Protein AF-A0A067K727-F1 (afdb_monomer_lite)

Sequence (97 aa):
MIQPTSHMAQELLQLLPHQIWAEYGYPTKQGDGWVGDARTWELDVGGLSGRLYFYQDPGAPPARRIWTSIDMGTEIFVSDQEEMAEWILSDFDVILT

Organism: Jatropha curcas (NCBI:txid180498)

Structure (mmCIF, N/CA/C/O backbone):
data_AF-A0A067K727-F1
#
_entry.id   AF-A0A067K727-F1
#
loop_
_atom_site.group_PDB
_atom_site.id
_atom_site.type_symbol
_atom_site.label_atom_id
_atom_site.label_alt_id
_atom_site.label_comp_id
_atom_site.label_asym_id
_atom_site.label_entity_id
_atom_site.label_seq_id
_atom_site.pdbx_PDB_ins_code
_atom_site.Cartn_x
_atom_site.Cartn_y
_atom_site.Cartn_z
_atom_site.occupancy
_atom_site.B_iso_or_equiv
_atom_site.auth_seq_id
_atom_site.auth_comp_id
_atom_site.auth_asym_id
_atom_site.auth_atom_id
_atom_site.pdbx_PDB_model_num
ATOM 1 N N . MET A 1 1 ? 20.209 26.221 -19.256 1.00 35.59 1 MET A N 1
ATOM 2 C CA . MET A 1 1 ? 19.449 26.137 -17.994 1.00 35.59 1 MET A CA 1
ATOM 3 C C . MET A 1 1 ? 18.396 25.062 -18.207 1.00 35.59 1 MET A C 1
ATOM 5 O O . MET A 1 1 ? 17.452 25.307 -18.940 1.00 35.59 1 MET A O 1
ATOM 9 N N . ILE A 1 2 ? 18.641 23.842 -17.728 1.00 43.09 2 ILE A N 1
ATOM 10 C CA . ILE A 1 2 ? 17.667 22.748 -17.824 1.00 43.09 2 ILE A CA 1
ATOM 11 C C . ILE A 1 2 ? 16.793 22.879 -16.579 1.00 43.09 2 ILE A C 1
ATOM 13 O O . ILE A 1 2 ? 17.315 22.795 -15.469 1.00 43.09 2 ILE A O 1
ATOM 17 N N . GLN A 1 3 ? 15.508 23.185 -16.753 1.00 38.38 3 GLN A N 1
ATOM 18 C CA . GLN A 1 3 ? 14.556 23.103 -15.647 1.00 38.38 3 GLN A CA 1
ATOM 19 C C . GLN A 1 3 ? 14.499 21.640 -15.193 1.00 38.38 3 GLN A C 1
ATOM 21 O O . GLN A 1 3 ? 14.354 20.766 -16.051 1.00 38.38 3 GLN A O 1
ATOM 26 N N . PRO A 1 4 ? 14.631 21.340 -13.890 1.00 44.28 4 PRO A N 1
ATOM 27 C CA . PRO A 1 4 ? 14.361 19.996 -13.419 1.00 44.28 4 PRO A CA 1
ATOM 28 C C . PRO A 1 4 ? 12.887 19.716 -13.711 1.00 44.28 4 PRO A C 1
ATOM 30 O O . PRO A 1 4 ? 12.010 20.490 -13.321 1.00 44.28 4 PRO A O 1
ATOM 33 N N . THR A 1 5 ? 12.614 18.641 -14.444 1.00 48.59 5 THR A N 1
ATOM 34 C CA . THR A 1 5 ? 11.268 18.091 -14.521 1.00 48.59 5 THR A CA 1
ATOM 35 C C . THR A 1 5 ? 10.873 17.767 -13.089 1.00 48.59 5 THR A C 1
ATOM 37 O O . THR A 1 5 ? 11.463 16.893 -12.457 1.00 48.59 5 THR A O 1
ATOM 40 N N . SER A 1 6 ? 9.933 18.525 -12.529 1.00 43.69 6 SER A N 1
ATOM 41 C CA . SER A 1 6 ? 9.283 18.128 -11.289 1.00 43.69 6 SER A CA 1
ATOM 42 C C . SER A 1 6 ? 8.533 16.847 -11.616 1.00 43.69 6 SER A C 1
ATOM 44 O O . SER A 1 6 ? 7.492 16.886 -12.270 1.00 43.69 6 SER A O 1
ATOM 46 N N . HIS A 1 7 ? 9.110 15.702 -11.255 1.00 47.72 7 HIS A N 1
ATOM 47 C CA . HIS A 1 7 ? 8.389 14.442 -11.249 1.00 47.72 7 HIS A CA 1
ATOM 48 C C . HIS A 1 7 ? 7.411 14.596 -10.096 1.00 47.72 7 HIS A C 1
ATOM 50 O O . HIS A 1 7 ? 7.760 14.327 -8.949 1.00 47.72 7 HIS A O 1
ATOM 56 N N . MET A 1 8 ? 6.229 15.142 -10.372 1.00 48.62 8 MET A N 1
ATOM 57 C CA . MET A 1 8 ? 5.145 15.035 -9.413 1.00 48.62 8 MET A CA 1
ATOM 58 C C . MET A 1 8 ? 4.959 13.536 -9.224 1.00 48.62 8 MET A C 1
ATOM 60 O O . MET A 1 8 ? 4.640 12.841 -10.191 1.00 48.62 8 MET A O 1
ATOM 64 N N . ALA A 1 9 ? 5.280 13.022 -8.037 1.00 54.38 9 ALA A N 1
ATOM 65 C CA . ALA A 1 9 ? 4.980 11.642 -7.718 1.00 54.38 9 ALA A CA 1
ATOM 66 C C . ALA A 1 9 ? 3.481 11.471 -7.972 1.00 54.38 9 ALA A C 1
ATOM 68 O O . ALA A 1 9 ? 2.658 12.196 -7.411 1.00 54.38 9 ALA A O 1
ATOM 69 N N . GLN A 1 10 ? 3.129 10.603 -8.920 1.00 55.09 10 GLN A N 1
ATOM 70 C CA . GLN A 1 10 ? 1.741 10.229 -9.107 1.00 55.09 10 GLN A CA 1
ATOM 71 C C . GLN A 1 10 ? 1.404 9.314 -7.933 1.00 55.09 10 GLN A C 1
ATOM 73 O O . GLN A 1 10 ? 1.693 8.119 -7.952 1.00 55.09 10 GLN A O 1
ATOM 78 N N . GLU A 1 11 ? 0.863 9.905 -6.880 1.00 56.44 11 GLU A N 1
ATOM 79 C CA . GLU A 1 11 ? 0.397 9.176 -5.713 1.00 56.44 11 GLU A CA 1
ATOM 80 C C . GLU A 1 11 ? -1.055 8.757 -5.951 1.00 56.44 11 GLU A C 1
ATOM 82 O O . GLU A 1 11 ? -1.913 9.565 -6.318 1.00 56.44 11 GLU A O 1
ATOM 87 N N . LEU A 1 12 ? -1.340 7.470 -5.760 1.00 55.44 12 LEU A N 1
ATOM 88 C CA . LEU A 1 12 ? -2.706 7.008 -5.551 1.00 55.44 12 LEU A CA 1
ATOM 89 C C . LEU A 1 12 ? -3.043 7.294 -4.095 1.00 55.44 12 LEU A C 1
ATOM 91 O O . LEU A 1 12 ? -2.849 6.449 -3.231 1.00 55.44 12 LEU A O 1
ATOM 95 N N . LEU A 1 13 ? -3.512 8.516 -3.849 1.00 54.69 13 LEU A N 1
ATOM 96 C CA . LEU A 1 13 ? -3.849 8.987 -2.507 1.00 54.69 13 LEU A CA 1
ATOM 97 C C . LEU A 1 13 ? -5.040 8.220 -1.911 1.00 54.69 13 LEU A C 1
ATOM 99 O O . LEU A 1 13 ? -5.226 8.216 -0.708 1.00 54.69 13 LEU A O 1
ATOM 103 N N . GLN A 1 14 ? -5.848 7.561 -2.748 1.00 57.28 14 GLN A N 1
ATOM 104 C CA . GLN A 1 14 ? -6.972 6.754 -2.292 1.00 57.28 14 GLN A CA 1
ATOM 105 C C . GLN A 1 14 ? -7.447 5.835 -3.423 1.00 57.28 14 GLN A C 1
ATOM 107 O O . GLN A 1 14 ? -7.837 6.305 -4.497 1.00 57.28 14 GLN A O 1
ATOM 112 N N . LEU A 1 15 ? -7.447 4.518 -3.210 1.00 60.84 15 LEU A N 1
ATOM 113 C CA . LEU A 1 15 ? -8.152 3.598 -4.103 1.00 60.84 15 LEU A CA 1
ATOM 114 C C . LEU A 1 15 ? -9.652 3.772 -3.836 1.00 60.84 15 LEU A C 1
ATOM 116 O O . LEU A 1 15 ? -10.188 3.201 -2.889 1.00 60.84 15 LEU A O 1
ATOM 120 N N . LEU A 1 16 ? -10.346 4.583 -4.643 1.00 61.81 16 LEU A N 1
ATOM 121 C CA . LEU A 1 16 ? -11.812 4.593 -4.614 1.00 61.81 16 LEU A CA 1
ATOM 122 C C . LEU A 1 16 ? -12.302 3.153 -4.805 1.00 61.81 16 LEU A C 1
ATOM 124 O O . LEU A 1 16 ? -11.778 2.488 -5.702 1.00 61.81 16 LEU A O 1
ATOM 128 N N . PRO A 1 17 ? -13.274 2.659 -4.017 1.00 65.88 17 PRO A N 1
ATOM 129 C CA . PRO A 1 17 ? -13.709 1.274 -4.117 1.00 65.88 17 PRO A CA 1
ATOM 130 C C . PRO A 1 17 ? -14.083 0.921 -5.562 1.00 65.88 17 PRO A C 1
ATOM 132 O O . PRO A 1 17 ? -14.980 1.518 -6.156 1.00 65.88 17 PRO A O 1
ATOM 135 N N . HIS A 1 18 ? -13.358 -0.029 -6.146 1.00 73.81 18 HIS A N 1
ATOM 136 C CA . HIS A 1 18 ? -13.533 -0.479 -7.519 1.00 73.81 18 HIS A CA 1
ATOM 137 C C . HIS A 1 18 ? -13.449 -2.001 -7.544 1.00 73.81 18 HIS A C 1
ATOM 139 O O . HIS A 1 18 ? -12.628 -2.597 -6.850 1.00 73.81 18 HIS A O 1
ATOM 145 N N . GLN A 1 19 ? -14.279 -2.648 -8.365 1.00 80.62 19 GLN A N 1
ATOM 146 C CA . GLN A 1 19 ? -14.349 -4.114 -8.390 1.00 80.62 19 GLN A CA 1
ATOM 147 C C . GLN A 1 19 ? -13.017 -4.774 -8.757 1.00 80.62 19 GLN A C 1
ATOM 149 O O . GLN A 1 19 ? -12.738 -5.868 -8.286 1.00 80.62 19 GLN A O 1
ATOM 154 N N . ILE A 1 20 ? -12.174 -4.087 -9.532 1.00 81.94 20 ILE A N 1
ATOM 155 C CA . ILE A 1 20 ? -10.846 -4.599 -9.895 1.00 81.94 20 ILE A CA 1
ATOM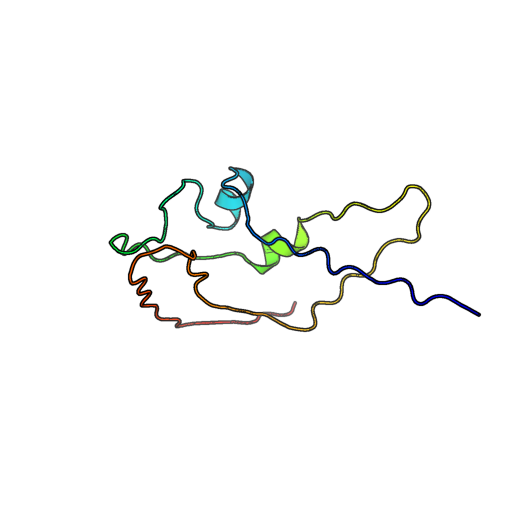 156 C C . ILE A 1 20 ? -9.926 -4.790 -8.682 1.00 81.94 20 ILE A C 1
ATOM 158 O O . ILE A 1 20 ? -9.013 -5.601 -8.745 1.00 81.94 20 ILE A O 1
ATOM 162 N N . TRP A 1 21 ? -10.162 -4.088 -7.567 1.00 83.69 21 TRP A N 1
ATOM 163 C CA . TRP A 1 21 ? -9.360 -4.262 -6.355 1.00 83.69 21 TRP A CA 1
ATOM 164 C C . TRP A 1 21 ? -9.707 -5.554 -5.603 1.00 83.69 21 TRP A C 1
ATOM 166 O O . TRP A 1 21 ? -8.869 -6.069 -4.866 1.00 83.69 21 TRP A O 1
ATOM 176 N N . ALA A 1 22 ? -10.910 -6.102 -5.824 1.00 85.12 22 ALA A N 1
ATOM 177 C CA . ALA A 1 22 ? -11.383 -7.324 -5.174 1.00 85.12 22 ALA A CA 1
ATOM 178 C C . ALA A 1 22 ? -10.501 -8.533 -5.508 1.00 85.12 22 ALA A C 1
ATOM 180 O O . ALA A 1 22 ? -10.261 -9.377 -4.652 1.00 85.12 22 ALA A O 1
ATOM 181 N N . GLU A 1 23 ? -9.991 -8.592 -6.744 1.00 89.31 23 GLU A N 1
ATOM 182 C CA . GLU A 1 23 ? -9.079 -9.649 -7.199 1.00 89.31 23 GLU A CA 1
ATOM 183 C C . GLU A 1 23 ? -7.753 -9.656 -6.422 1.00 89.31 23 GLU A C 1
ATOM 185 O O . GLU A 1 23 ? -7.098 -10.691 -6.352 1.00 89.31 23 GLU A O 1
ATOM 190 N N . TYR A 1 24 ? -7.391 -8.527 -5.804 1.00 89.19 24 TYR A N 1
ATOM 191 C CA . TYR A 1 24 ? -6.183 -8.351 -4.993 1.00 89.19 24 TYR A CA 1
ATOM 192 C C . TYR A 1 24 ? -6.480 -8.309 -3.488 1.00 89.19 24 TYR A C 1
ATOM 194 O O . TYR A 1 24 ? -5.612 -7.933 -2.704 1.00 89.19 24 TYR A O 1
ATOM 202 N N . GLY A 1 25 ? -7.710 -8.648 -3.087 1.00 87.25 25 GLY A N 1
ATOM 203 C CA . GLY A 1 25 ? -8.125 -8.728 -1.688 1.00 87.25 25 GLY A CA 1
ATOM 204 C C . GLY A 1 25 ? -8.454 -7.391 -1.025 1.00 87.25 25 GLY A C 1
ATOM 205 O O . GLY A 1 25 ? -8.710 -7.362 0.171 1.00 87.25 25 GLY A O 1
ATOM 206 N N . TYR A 1 26 ? -8.492 -6.282 -1.766 1.00 84.81 26 TYR A N 1
ATOM 207 C CA . TYR A 1 26 ? -8.814 -4.978 -1.185 1.00 84.81 26 TYR A CA 1
ATOM 208 C C . TYR A 1 26 ? -10.327 -4.800 -0.953 1.00 84.81 26 TYR A C 1
ATOM 210 O O . TYR A 1 26 ? -11.149 -5.330 -1.713 1.00 84.81 26 TYR A O 1
ATOM 218 N N . PRO A 1 27 ? -10.707 -3.976 0.043 1.00 79.50 27 PRO A N 1
ATOM 219 C CA . PRO A 1 27 ? -12.062 -3.472 0.237 1.00 79.50 27 PRO A CA 1
ATOM 220 C C . PRO A 1 27 ? -12.768 -3.006 -1.043 1.00 79.50 27 PRO A C 1
ATOM 222 O O . PRO A 1 27 ? -12.204 -2.288 -1.871 1.00 79.50 27 PRO A O 1
ATOM 225 N N . THR A 1 28 ? -14.050 -3.356 -1.180 1.00 79.25 28 THR A N 1
ATOM 226 C CA . THR A 1 28 ? -14.880 -2.956 -2.339 1.00 79.25 28 THR A CA 1
ATOM 227 C C . THR A 1 28 ? -16.046 -2.056 -1.961 1.00 79.25 28 THR A C 1
ATOM 229 O O . THR A 1 28 ? -16.747 -1.553 -2.843 1.00 79.25 28 THR A O 1
ATOM 232 N N . LYS A 1 29 ? -16.257 -1.825 -0.662 1.00 74.94 29 LYS A N 1
ATOM 233 C CA . LYS A 1 29 ? -17.302 -0.953 -0.133 1.00 74.94 29 LYS A CA 1
ATOM 234 C C . LYS A 1 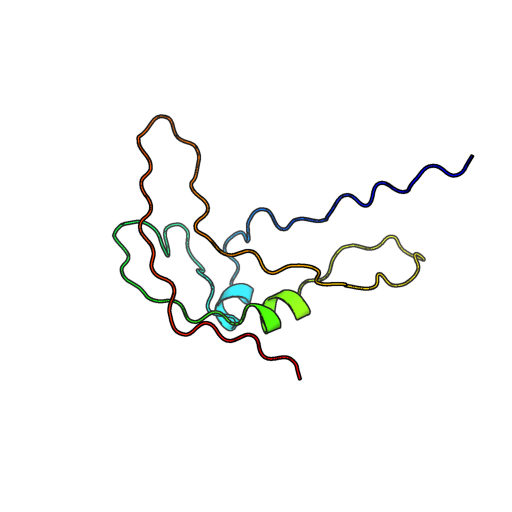29 ? -16.701 0.069 0.815 1.00 74.94 29 LYS A C 1
ATOM 236 O O . LYS A 1 29 ? -15.707 -0.181 1.487 1.00 74.94 29 LYS A O 1
ATOM 241 N N . GLN A 1 30 ? -17.343 1.226 0.891 1.00 71.31 30 GLN A N 1
ATOM 242 C CA . GLN A 1 30 ? -17.027 2.200 1.925 1.00 71.31 30 GLN A CA 1
ATOM 243 C C . GLN A 1 30 ? -17.314 1.598 3.309 1.00 71.31 30 GLN A C 1
ATOM 245 O O . GLN A 1 30 ? -18.360 0.979 3.501 1.00 71.31 30 GLN A O 1
ATOM 250 N N . GLY A 1 31 ? -16.400 1.798 4.258 1.00 70.00 31 GLY A N 1
ATOM 251 C CA . GLY A 1 31 ? -16.532 1.295 5.629 1.00 70.00 31 GLY A CA 1
ATOM 252 C C . GLY A 1 31 ? -15.955 -0.105 5.862 1.00 70.00 31 GLY A C 1
ATOM 253 O O . GLY A 1 31 ? -15.827 -0.516 7.010 1.00 70.00 31 GLY A O 1
ATOM 254 N N . ASP A 1 32 ? -15.573 -0.829 4.807 1.00 73.44 32 ASP A N 1
ATOM 255 C CA . ASP A 1 32 ? -14.786 -2.060 4.935 1.00 73.44 32 ASP A CA 1
ATOM 256 C C . ASP A 1 32 ? -13.421 -1.716 5.575 1.00 73.44 32 ASP A C 1
ATOM 258 O O . ASP A 1 32 ? -12.712 -0.833 5.087 1.00 73.44 32 ASP A O 1
ATOM 262 N N . GLY A 1 33 ? -13.060 -2.393 6.673 1.00 65.56 33 GLY A N 1
ATOM 263 C CA . GLY A 1 33 ? -11.816 -2.137 7.418 1.00 65.56 33 GLY A CA 1
ATOM 264 C C . GLY A 1 33 ? -11.876 -0.993 8.441 1.00 65.56 33 GLY A C 1
ATOM 265 O O . GLY A 1 33 ? -10.841 -0.607 8.979 1.00 65.56 33 GLY A O 1
ATOM 266 N N . TRP A 1 34 ? -13.063 -0.440 8.717 1.00 67.12 34 TRP A N 1
ATOM 267 C CA . TRP A 1 34 ? -13.261 0.539 9.794 1.00 67.12 34 TRP A CA 1
ATOM 268 C C . TRP A 1 34 ? -13.330 -0.130 11.174 1.00 67.12 34 TRP A C 1
ATOM 270 O O . TRP A 1 34 ? -13.556 -1.334 11.303 1.00 67.12 34 TRP A O 1
ATOM 280 N N . VAL A 1 35 ? -13.192 0.678 12.229 1.00 54.75 35 VAL A N 1
ATOM 281 C CA . VAL A 1 35 ? -13.381 0.239 13.619 1.00 54.75 35 VAL A CA 1
ATOM 282 C C . VAL A 1 35 ? -14.737 -0.467 13.774 1.00 54.75 35 VAL A C 1
ATOM 284 O O . VAL A 1 35 ? -15.781 0.079 13.420 1.00 54.75 35 VAL A O 1
ATOM 287 N N . GLY A 1 36 ? -14.714 -1.693 14.306 1.00 67.06 36 GLY A N 1
ATOM 288 C CA . GLY A 1 36 ? -15.890 -2.565 14.451 1.00 67.06 36 GLY A CA 1
ATOM 289 C C . GLY A 1 36 ? -15.990 -3.680 13.404 1.00 67.06 36 GLY A C 1
ATOM 290 O O . GLY A 1 36 ? -16.784 -4.605 13.577 1.00 67.06 36 GLY A O 1
ATOM 291 N N . ASP A 1 37 ? -15.155 -3.644 12.367 1.00 70.31 37 ASP A N 1
ATOM 292 C CA . ASP A 1 37 ? -15.035 -4.694 11.362 1.00 70.31 37 ASP A CA 1
ATOM 293 C C . ASP A 1 37 ? -13.760 -5.521 11.582 1.00 70.31 37 ASP A C 1
ATOM 295 O O . ASP A 1 37 ? -12.685 -5.191 11.093 1.00 70.31 37 ASP A O 1
ATOM 299 N N . ALA A 1 38 ? -13.878 -6.622 12.329 1.00 71.56 38 ALA A N 1
ATOM 300 C CA . ALA A 1 38 ? -12.745 -7.479 12.700 1.00 71.56 38 ALA A CA 1
ATOM 301 C C . ALA A 1 38 ? -12.221 -8.374 11.554 1.00 71.56 38 ALA A C 1
ATOM 303 O O . ALA A 1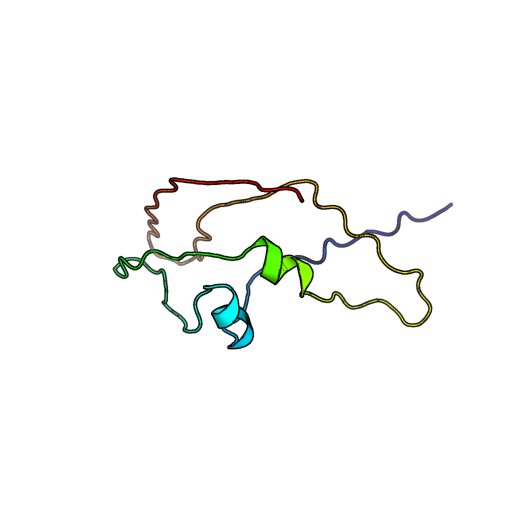 38 ? -11.532 -9.364 11.808 1.00 71.56 38 ALA A O 1
ATOM 304 N N . ARG A 1 39 ? -12.586 -8.090 10.298 1.00 76.94 39 ARG A N 1
ATOM 305 C CA . ARG A 1 39 ? -12.132 -8.867 9.141 1.00 76.94 39 ARG A CA 1
ATOM 306 C C . ARG A 1 39 ? -10.632 -8.674 8.915 1.00 76.94 39 ARG A C 1
ATOM 308 O O . ARG A 1 39 ? -10.145 -7.554 8.795 1.00 76.94 39 ARG A O 1
ATOM 315 N N . THR A 1 40 ? -9.919 -9.789 8.800 1.00 77.50 40 THR A N 1
ATOM 316 C CA . THR A 1 40 ? -8.544 -9.830 8.290 1.00 77.50 40 THR A CA 1
ATOM 317 C C . THR A 1 40 ? -8.563 -9.775 6.766 1.00 77.50 40 THR A C 1
ATOM 319 O O . THR A 1 40 ? -9.442 -10.364 6.134 1.00 77.50 40 THR A O 1
ATOM 322 N N . TRP A 1 41 ? -7.580 -9.092 6.186 1.00 79.44 41 TRP A N 1
ATOM 323 C CA . TRP A 1 41 ? -7.426 -8.957 4.743 1.00 79.44 41 TRP A CA 1
ATOM 324 C C . TRP A 1 41 ? -6.114 -9.601 4.305 1.00 79.44 41 TRP A C 1
ATOM 326 O O . TRP A 1 41 ? -5.058 -9.287 4.850 1.00 79.44 41 TRP A O 1
ATOM 336 N N . GLU A 1 42 ? -6.188 -10.481 3.312 1.00 85.19 42 GLU A N 1
ATOM 337 C CA . GLU A 1 42 ? -5.019 -10.934 2.561 1.00 85.19 42 GLU A CA 1
ATOM 338 C C . GLU A 1 42 ? -4.918 -10.073 1.305 1.00 85.19 42 GLU A C 1
ATOM 340 O O . GLU A 1 42 ? -5.856 -10.034 0.511 1.00 85.19 42 GLU A O 1
ATOM 345 N N . LEU A 1 43 ? -3.809 -9.349 1.147 1.00 83.62 43 LEU A N 1
ATOM 346 C CA . LEU A 1 43 ? -3.643 -8.359 0.084 1.00 83.62 43 LEU A CA 1
ATOM 347 C C . LEU A 1 43 ? -2.540 -8.779 -0.889 1.00 83.62 43 LEU A C 1
ATOM 349 O O . LEU A 1 43 ? -1.385 -8.927 -0.493 1.00 83.62 43 LEU A O 1
ATOM 353 N N . ASP A 1 44 ? -2.865 -8.860 -2.181 1.00 86.50 44 ASP A N 1
ATOM 354 C CA . ASP A 1 44 ? -1.866 -8.974 -3.250 1.00 86.50 44 ASP A CA 1
ATOM 355 C C . ASP A 1 44 ? -1.427 -7.577 -3.718 1.00 86.50 44 ASP A C 1
ATOM 357 O O . ASP A 1 44 ? -1.777 -7.082 -4.796 1.00 86.50 44 ASP A O 1
ATOM 361 N N . VAL A 1 45 ? -0.657 -6.910 -2.855 1.00 81.88 45 VAL A N 1
ATOM 362 C CA . VAL A 1 45 ? -0.151 -5.546 -3.080 1.00 81.88 45 VAL A CA 1
ATOM 363 C C . VAL A 1 45 ? 0.755 -5.490 -4.320 1.00 81.88 45 VAL A C 1
ATOM 365 O O . VAL A 1 45 ? 0.690 -4.552 -5.122 1.00 81.88 45 VAL A O 1
ATOM 368 N N . GLY A 1 46 ? 1.586 -6.519 -4.514 1.00 81.88 46 GLY A N 1
ATOM 369 C CA . GLY A 1 46 ? 2.492 -6.638 -5.656 1.00 81.88 46 GLY A CA 1
ATOM 370 C C . GLY A 1 46 ? 1.735 -6.786 -6.977 1.00 81.88 46 GLY A C 1
ATOM 371 O O . GLY A 1 46 ? 1.982 -6.029 -7.921 1.00 81.88 46 GLY A O 1
ATOM 372 N N . GLY A 1 47 ? 0.765 -7.698 -7.034 1.00 86.62 47 GLY A N 1
ATOM 373 C CA . GLY A 1 47 ? -0.086 -7.916 -8.200 1.00 86.62 47 GLY A CA 1
ATOM 374 C C . GLY A 1 47 ? -0.882 -6.674 -8.590 1.00 86.62 47 GLY A C 1
ATOM 375 O O . GLY A 1 47 ? -0.912 -6.318 -9.775 1.00 86.62 47 GLY A O 1
ATOM 376 N N . LEU A 1 48 ? -1.450 -5.963 -7.609 1.00 84.50 48 LEU A N 1
ATOM 377 C CA . LEU A 1 48 ? -2.174 -4.719 -7.858 1.00 84.50 48 LEU A CA 1
ATOM 378 C C . LEU A 1 48 ? -1.244 -3.640 -8.430 1.00 84.50 48 LEU A C 1
ATOM 380 O O . LEU A 1 48 ? -1.522 -3.049 -9.478 1.00 84.50 48 LEU A O 1
ATOM 384 N N . SER A 1 49 ? -0.109 -3.404 -7.771 1.00 79.25 49 SER A N 1
ATOM 385 C CA . SER A 1 49 ? 0.847 -2.360 -8.162 1.00 79.25 49 SER A CA 1
ATOM 386 C C . SER A 1 49 ? 1.428 -2.571 -9.569 1.00 79.25 49 SER A C 1
ATOM 388 O O . SER A 1 49 ? 1.656 -1.6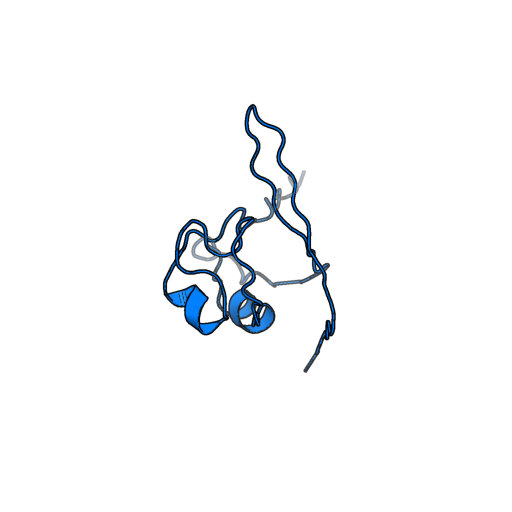07 -10.312 1.00 79.25 49 SER A O 1
ATOM 390 N N . GLY A 1 50 ? 1.589 -3.829 -9.992 1.00 81.19 50 GLY A N 1
ATOM 391 C CA . GLY A 1 50 ? 2.011 -4.196 -11.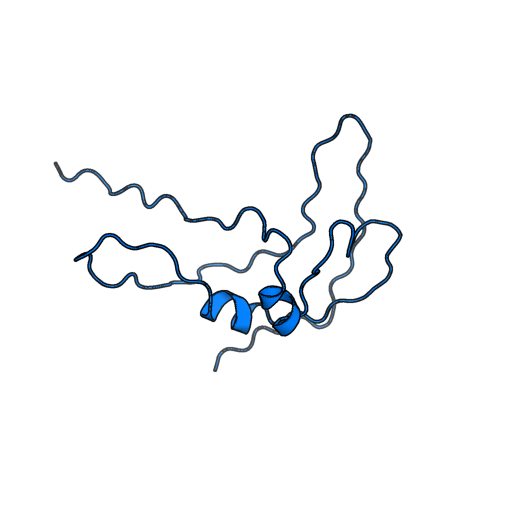345 1.00 81.19 50 GLY A CA 1
ATOM 392 C C . GLY A 1 50 ? 0.985 -3.867 -12.436 1.00 81.19 50 GLY A C 1
ATOM 393 O O . GLY A 1 50 ? 1.358 -3.706 -13.599 1.00 81.19 50 GLY A O 1
ATOM 394 N N . ARG A 1 51 ? -0.296 -3.731 -12.080 1.00 83.19 51 ARG A N 1
ATOM 395 C CA . ARG A 1 51 ? -1.422 -3.543 -13.015 1.00 83.19 51 ARG A CA 1
ATOM 396 C C . ARG A 1 51 ? -1.904 -2.105 -13.128 1.00 83.19 51 ARG A C 1
ATOM 398 O O . ARG A 1 51 ? -2.642 -1.786 -14.056 1.00 83.19 51 ARG A O 1
ATOM 405 N N . LEU A 1 52 ? -1.471 -1.230 -12.228 1.00 78.25 52 LEU A N 1
ATOM 406 C CA . LEU A 1 52 ? -1.726 0.201 -12.339 1.00 78.25 52 LEU A CA 1
ATOM 407 C C . LEU A 1 52 ? -1.003 0.755 -13.567 1.00 78.25 52 LEU A C 1
ATOM 409 O O . LEU A 1 52 ? 0.166 0.448 -13.786 1.00 78.25 52 LEU A O 1
ATOM 413 N N . TYR A 1 53 ? -1.672 1.579 -14.370 1.00 75.50 53 TYR A N 1
ATOM 414 C CA . TYR A 1 53 ? -1.059 2.303 -15.483 1.00 75.50 53 TYR A CA 1
ATOM 415 C C . TYR A 1 53 ? -1.170 3.794 -15.211 1.00 75.50 53 TYR A C 1
ATOM 417 O O . TYR A 1 53 ? -2.266 4.329 -15.071 1.00 75.50 53 TYR A O 1
ATOM 425 N N . PHE A 1 54 ? -0.023 4.462 -15.148 1.00 74.81 54 PHE A N 1
ATOM 426 C CA . PHE A 1 54 ? 0.022 5.912 -15.066 1.00 74.81 54 PHE A CA 1
ATOM 427 C C . PHE A 1 54 ? -0.014 6.490 -16.471 1.00 74.81 54 PHE A C 1
ATOM 429 O O . PHE A 1 54 ? 0.618 5.956 -17.392 1.00 74.81 54 PHE A O 1
ATOM 436 N N . TYR A 1 55 ? -0.770 7.572 -16.619 1.00 80.81 55 TYR A N 1
ATOM 437 C CA . TYR A 1 55 ? -0.797 8.337 -17.852 1.00 80.81 55 TYR A CA 1
ATOM 438 C C . TYR A 1 55 ? 0.627 8.769 -18.235 1.00 80.81 55 TYR A C 1
ATOM 440 O O . TYR A 1 55 ? 1.422 9.167 -17.385 1.00 80.81 55 TYR A O 1
ATOM 448 N N . GLN A 1 56 ? 0.935 8.670 -19.525 1.00 81.62 56 GLN A N 1
ATOM 449 C CA . GLN A 1 56 ? 2.164 9.168 -20.128 1.00 81.62 56 GLN A CA 1
ATOM 450 C C . GLN A 1 56 ? 1.779 9.979 -21.356 1.00 81.62 56 GLN A C 1
ATOM 452 O O . GLN A 1 56 ? 0.897 9.567 -22.115 1.00 81.62 56 GLN A O 1
ATOM 457 N N . ASP A 1 57 ? 2.447 11.110 -21.555 1.00 86.62 57 ASP A N 1
ATOM 458 C CA . ASP A 1 57 ? 2.195 11.933 -22.729 1.00 86.62 57 ASP A CA 1
ATOM 459 C C . ASP A 1 57 ? 2.483 11.149 -24.019 1.00 86.62 57 ASP A C 1
ATOM 461 O O . ASP A 1 57 ? 3.502 10.450 -24.108 1.00 86.62 57 ASP A O 1
ATOM 465 N N . PRO A 1 58 ? 1.617 11.250 -25.045 1.00 90.25 58 PRO A N 1
ATOM 466 C CA . PRO A 1 58 ? 1.862 10.612 -26.330 1.00 90.25 58 PRO A CA 1
ATOM 467 C C . PRO A 1 58 ? 3.236 10.987 -26.900 1.00 90.25 58 PRO A C 1
ATOM 469 O O . PRO A 1 58 ? 3.552 12.161 -27.080 1.00 90.25 58 PRO A O 1
ATOM 472 N N . GLY A 1 59 ? 4.053 9.976 -27.206 1.00 91.69 59 GLY A N 1
ATOM 473 C CA . GLY A 1 59 ? 5.407 10.160 -27.738 1.00 91.69 59 GLY A CA 1
ATOM 474 C C . GLY A 1 59 ? 6.505 10.345 -26.682 1.00 91.69 59 GLY A C 1
ATOM 475 O O . GLY A 1 59 ? 7.676 10.413 -27.055 1.00 91.69 59 GLY A O 1
ATOM 476 N N . ALA A 1 60 ? 6.172 10.380 -25.388 1.00 88.62 60 ALA A N 1
ATOM 477 C CA . ALA A 1 60 ? 7.171 10.326 -24.327 1.00 88.62 60 ALA A CA 1
ATOM 478 C C . ALA A 1 60 ? 7.883 8.954 -24.297 1.00 88.62 60 ALA A C 1
ATOM 480 O O . ALA A 1 60 ? 7.278 7.929 -24.635 1.00 88.62 60 ALA A O 1
ATOM 481 N N . PRO A 1 61 ? 9.162 8.897 -23.880 1.00 88.00 61 PRO A N 1
ATOM 482 C CA . PRO A 1 61 ? 9.837 7.631 -23.619 1.00 88.00 61 PRO A CA 1
ATOM 483 C C . PRO A 1 61 ? 9.102 6.821 -22.539 1.00 88.00 61 PRO A C 1
ATOM 485 O O . PRO A 1 61 ? 8.585 7.423 -21.596 1.00 88.00 61 PRO A O 1
ATOM 488 N N . PRO A 1 62 ? 9.111 5.476 -22.611 1.00 82.69 62 PRO A N 1
ATOM 489 C CA . PRO A 1 62 ? 8.487 4.646 -21.588 1.00 82.69 62 PRO A CA 1
ATOM 490 C C . PRO A 1 62 ? 9.022 4.958 -20.187 1.00 82.69 62 PRO A C 1
ATOM 492 O O . PRO A 1 62 ? 10.228 4.888 -19.936 1.00 82.69 62 PRO A O 1
ATOM 495 N N . ALA A 1 63 ? 8.118 5.261 -19.258 1.00 81.25 63 ALA A N 1
ATOM 496 C CA . ALA A 1 63 ? 8.462 5.461 -17.859 1.00 81.25 63 ALA A CA 1
ATOM 497 C C . ALA A 1 63 ? 9.020 4.166 -17.245 1.00 81.25 63 ALA A C 1
ATOM 499 O O . ALA A 1 63 ? 8.405 3.099 -17.320 1.00 81.25 63 ALA A O 1
ATOM 500 N N . ARG A 1 64 ? 10.178 4.267 -16.583 1.00 79.06 64 ARG A N 1
ATOM 501 C CA . ARG A 1 64 ? 10.737 3.176 -15.777 1.00 79.06 64 ARG A CA 1
ATOM 502 C C . ARG A 1 64 ? 10.187 3.263 -14.360 1.00 79.06 64 ARG A C 1
ATOM 504 O O . ARG A 1 64 ? 10.374 4.276 -13.694 1.00 79.06 64 ARG A O 1
ATOM 511 N N . ARG A 1 65 ? 9.563 2.185 -13.887 1.00 75.75 65 ARG A N 1
ATOM 512 C CA . ARG A 1 65 ? 9.101 2.081 -12.498 1.00 75.75 65 ARG A CA 1
ATOM 513 C C . ARG A 1 65 ? 10.241 1.634 -11.599 1.00 75.75 65 ARG A C 1
ATOM 515 O O . ARG A 1 65 ? 10.961 0.693 -11.928 1.00 75.75 65 ARG A O 1
ATOM 522 N N . ILE A 1 66 ? 10.405 2.334 -10.485 1.00 77.38 66 ILE A N 1
ATOM 523 C CA . ILE A 1 66 ? 11.370 2.013 -9.439 1.00 77.38 66 ILE A CA 1
ATOM 524 C C . ILE A 1 66 ? 10.609 2.100 -8.129 1.00 77.38 66 ILE A C 1
ATOM 526 O O . ILE A 1 66 ? 10.098 3.164 -7.793 1.00 77.38 66 ILE A O 1
ATOM 530 N N . TRP A 1 67 ? 10.540 0.988 -7.414 1.00 77.12 67 TRP A N 1
ATOM 531 C CA . TRP A 1 67 ? 9.968 0.939 -6.078 1.00 77.12 67 TRP A CA 1
ATOM 532 C C . TRP A 1 67 ? 11.111 1.125 -5.086 1.00 77.12 67 TRP A C 1
ATOM 534 O O . TRP A 1 67 ? 11.979 0.262 -4.976 1.00 77.12 67 TRP A O 1
ATOM 544 N N . THR A 1 68 ? 11.183 2.293 -4.451 1.00 79.88 68 THR A N 1
ATOM 545 C CA . THR A 1 68 ? 12.273 2.635 -3.520 1.00 79.88 68 THR A CA 1
ATOM 546 C C . THR A 1 68 ? 11.934 2.329 -2.067 1.00 79.88 68 THR A C 1
ATOM 548 O O . THR A 1 68 ? 12.845 2.177 -1.258 1.00 79.88 68 THR A O 1
ATOM 551 N N . SER A 1 69 ? 10.646 2.244 -1.743 1.00 79.94 69 SER A N 1
ATOM 552 C CA . SER A 1 69 ? 10.116 1.942 -0.415 1.00 79.94 69 SER A CA 1
ATOM 553 C C . SER A 1 69 ? 8.805 1.166 -0.532 1.00 79.94 69 SER A C 1
ATOM 555 O O . SER A 1 69 ? 8.175 1.139 -1.592 1.00 79.94 69 SER A O 1
ATOM 557 N N . ILE A 1 70 ? 8.426 0.522 0.570 1.00 78.25 70 ILE A N 1
ATOM 558 C CA . ILE A 1 70 ? 7.084 0.002 0.820 1.00 78.25 70 ILE A CA 1
ATOM 559 C C . ILE A 1 70 ? 6.640 0.652 2.124 1.00 78.25 70 ILE A C 1
ATOM 561 O O . ILE A 1 70 ? 7.323 0.509 3.138 1.00 78.25 70 ILE A O 1
ATOM 565 N N . ASP A 1 71 ? 5.518 1.357 2.077 1.00 79.62 71 ASP A N 1
ATOM 566 C CA . ASP A 1 71 ? 4.943 2.048 3.222 1.00 79.62 71 ASP A CA 1
ATOM 567 C C . ASP A 1 71 ? 3.647 1.343 3.630 1.00 79.62 71 ASP A C 1
ATOM 569 O O . ASP A 1 71 ? 2.839 0.955 2.783 1.00 79.62 71 ASP A O 1
ATOM 573 N N . MET A 1 72 ? 3.471 1.126 4.934 1.00 79.88 72 MET A N 1
ATOM 574 C CA . MET A 1 72 ? 2.338 0.389 5.493 1.00 79.88 72 MET A CA 1
ATOM 575 C C . MET A 1 72 ? 1.825 1.090 6.744 1.00 79.88 72 MET A C 1
ATOM 577 O O . MET A 1 72 ? 2.604 1.485 7.610 1.00 79.88 72 MET A O 1
ATOM 581 N N . GLY A 1 73 ? 0.508 1.198 6.858 1.00 78.75 73 GLY A N 1
ATOM 582 C CA . GLY A 1 73 ? -0.152 1.780 8.016 1.00 78.75 73 GLY A CA 1
ATOM 583 C C . GLY A 1 73 ? -1.626 2.036 7.738 1.00 78.75 73 GLY A C 1
ATOM 584 O O . GLY A 1 73 ? -2.106 1.859 6.620 1.00 78.75 73 GLY A O 1
ATOM 585 N N . THR A 1 74 ? -2.347 2.449 8.771 1.00 74.56 74 THR A N 1
ATOM 586 C CA . THR A 1 74 ? -3.737 2.890 8.660 1.00 74.56 74 THR A CA 1
ATOM 587 C C . THR A 1 74 ? -3.782 4.368 8.296 1.00 74.56 74 THR A C 1
ATOM 589 O O . THR A 1 74 ? -3.240 5.196 9.030 1.00 74.56 74 THR A O 1
ATOM 592 N N . GLU A 1 75 ? -4.457 4.713 7.203 1.00 73.81 75 GLU A N 1
ATOM 593 C CA . GLU A 1 75 ? -4.832 6.101 6.944 1.00 73.81 75 GLU A CA 1
ATOM 594 C C . GLU A 1 75 ? -5.996 6.482 7.868 1.00 73.81 75 GLU A C 1
ATOM 596 O O . GLU A 1 75 ? -6.995 5.767 7.950 1.00 73.81 75 GLU A O 1
ATOM 601 N N . ILE A 1 76 ? -5.851 7.590 8.594 1.00 68.12 76 ILE A N 1
ATOM 602 C CA . ILE A 1 76 ? -6.875 8.105 9.505 1.00 68.12 76 ILE A CA 1
ATOM 603 C C . ILE A 1 76 ? -7.473 9.352 8.859 1.00 68.12 76 ILE A C 1
ATOM 605 O O . ILE A 1 76 ? -6.748 10.291 8.525 1.00 68.12 76 ILE A O 1
ATOM 609 N N . PHE A 1 77 ? -8.791 9.360 8.661 1.00 67.25 77 PHE A N 1
ATOM 610 C CA . PHE A 1 77 ? -9.482 10.513 8.096 1.00 67.25 77 PHE A CA 1
ATOM 611 C C . PHE A 1 77 ? -9.503 11.666 9.104 1.00 67.25 77 PHE A C 1
ATOM 613 O O . PHE A 1 77 ? -9.719 11.451 10.292 1.00 67.25 77 PHE A O 1
ATOM 620 N N . VAL A 1 78 ? -9.300 12.901 8.644 1.00 71.06 78 VAL A N 1
ATOM 621 C CA . VAL A 1 78 ? -9.351 14.073 9.528 1.00 71.06 78 VAL A CA 1
ATOM 622 C C . VAL A 1 78 ? -10.808 14.463 9.764 1.00 71.06 78 VAL A C 1
ATOM 624 O O . VAL A 1 78 ? -11.515 14.827 8.823 1.00 71.06 78 VAL A O 1
ATOM 627 N N . SER A 1 79 ? -11.249 14.419 11.019 1.00 77.25 79 SER A N 1
ATOM 628 C CA . SER A 1 79 ? -12.575 14.870 11.441 1.00 77.25 79 SER A CA 1
ATOM 629 C C . SER A 1 79 ? -12.486 15.788 12.666 1.00 77.25 79 SER A C 1
ATOM 631 O O . SER A 1 79 ? -11.424 15.954 13.265 1.00 77.25 79 SER A O 1
ATOM 633 N N . ASP A 1 80 ? -13.618 16.388 13.043 1.00 86.56 80 ASP A N 1
ATOM 634 C CA . ASP A 1 80 ? -13.737 17.194 14.266 1.00 86.56 80 ASP A CA 1
ATOM 635 C C . ASP A 1 80 ? -13.876 16.319 15.538 1.00 86.56 80 ASP A C 1
ATOM 637 O O . ASP A 1 80 ? -14.212 16.828 16.611 1.00 86.56 80 ASP A O 1
ATOM 641 N N . GLN A 1 81 ? -13.680 15.000 15.427 1.00 81.81 81 GLN A N 1
ATOM 642 C CA . GLN A 1 81 ? -13.814 14.016 16.504 1.00 81.81 81 GLN A CA 1
ATOM 643 C C . GLN A 1 81 ? -12.472 13.338 16.822 1.00 81.81 81 GL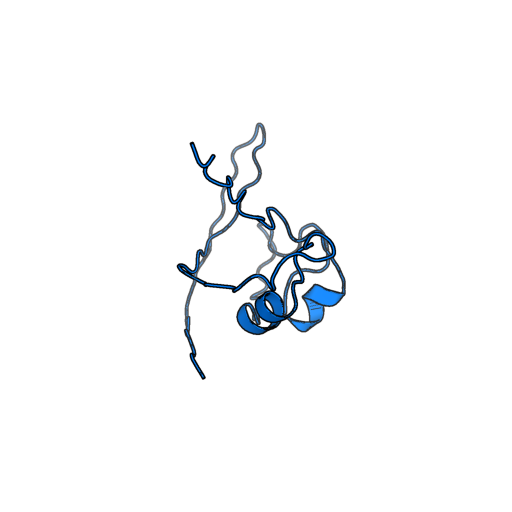N A C 1
ATOM 645 O O . GLN A 1 81 ? -11.490 13.476 16.095 1.00 81.81 81 GLN A O 1
ATOM 650 N N . GLU A 1 82 ? -12.422 12.615 17.945 1.00 79.62 82 GLU A N 1
ATOM 651 C CA . GLU A 1 82 ? -11.269 11.783 18.290 1.00 79.62 82 GLU A CA 1
ATOM 652 C C . GLU A 1 82 ? -11.296 10.499 17.455 1.00 79.62 82 GLU A C 1
ATOM 654 O O . GLU A 1 82 ? -12.144 9.630 17.656 1.00 79.62 82 GLU A O 1
ATOM 659 N N . GLU A 1 83 ? -10.361 10.397 16.513 1.00 76.88 83 GLU A N 1
ATOM 660 C CA . GLU A 1 83 ? -10.185 9.214 15.677 1.00 76.88 83 GLU A CA 1
ATOM 661 C C . GLU A 1 83 ? -9.115 8.303 16.289 1.00 76.88 83 GLU A C 1
ATOM 663 O O . GLU A 1 83 ? -7.981 8.725 16.531 1.00 76.88 83 GLU A O 1
ATOM 668 N N . MET A 1 84 ? -9.462 7.037 16.522 1.00 77.81 84 MET A N 1
ATOM 669 C CA . MET A 1 84 ? -8.549 6.026 17.053 1.00 77.81 84 MET A CA 1
ATOM 670 C C . MET A 1 84 ? -8.539 4.808 16.132 1.00 77.81 84 MET A C 1
ATOM 672 O O . MET A 1 84 ? -9.582 4.210 15.873 1.00 77.81 84 MET A O 1
ATOM 676 N N . ALA A 1 85 ? -7.351 4.425 15.668 1.00 74.12 85 ALA A N 1
ATOM 677 C CA . ALA A 1 85 ? -7.137 3.205 14.903 1.00 74.12 85 ALA A CA 1
ATOM 678 C C . ALA A 1 85 ? -6.183 2.280 15.664 1.00 74.12 85 ALA A C 1
ATOM 680 O O . ALA A 1 85 ? -5.066 2.668 16.008 1.00 74.12 85 ALA A O 1
ATOM 681 N N . GLU A 1 86 ? -6.617 1.046 15.900 1.00 80.25 86 GLU A N 1
ATOM 682 C CA . GLU A 1 86 ? -5.770 -0.033 16.402 1.00 80.25 86 GLU A CA 1
ATOM 683 C C . GLU A 1 86 ? -5.583 -1.063 15.293 1.00 80.25 86 GLU A C 1
ATOM 685 O O . GLU A 1 86 ? -6.546 -1.475 14.646 1.00 80.25 86 GLU A O 1
ATOM 690 N N . TRP A 1 87 ? -4.342 -1.482 15.065 1.00 78.00 87 TRP A N 1
ATOM 691 C CA . TRP A 1 87 ? -4.025 -2.491 14.063 1.00 78.00 87 TRP A CA 1
ATOM 692 C C . TRP A 1 87 ? -2.831 -3.332 14.497 1.00 78.00 87 TRP A C 1
ATOM 694 O O . TRP A 1 87 ? -1.985 -2.908 15.286 1.00 78.00 87 TRP A O 1
ATOM 704 N N . ILE A 1 88 ? -2.784 -4.552 13.971 1.00 81.81 88 ILE A N 1
ATOM 705 C CA . ILE A 1 88 ? -1.695 -5.502 14.163 1.00 81.81 88 ILE A CA 1
ATOM 706 C C . ILE A 1 88 ? -1.266 -5.966 12.776 1.00 81.81 88 ILE A C 1
ATOM 708 O O . ILE A 1 88 ? -2.108 -6.300 11.946 1.00 81.81 88 ILE A O 1
ATOM 712 N N . LEU A 1 89 ? 0.045 -6.001 12.547 1.00 82.31 89 LEU A N 1
ATOM 713 C CA . LEU A 1 89 ? 0.651 -6.656 11.396 1.00 82.31 89 LEU A CA 1
ATOM 714 C C . LEU A 1 89 ? 1.450 -7.861 11.885 1.00 82.31 89 LEU A C 1
ATOM 716 O O . LEU A 1 89 ? 2.293 -7.733 12.774 1.00 82.31 89 LEU A O 1
ATOM 720 N N . SER A 1 90 ? 1.197 -9.017 11.288 1.00 84.31 90 SER A N 1
ATOM 721 C CA . SER A 1 90 ? 1.984 -10.235 11.469 1.00 84.31 90 SER A CA 1
ATOM 722 C C . SER A 1 90 ? 2.244 -10.881 10.109 1.00 84.31 90 SER A C 1
ATOM 724 O O . SER A 1 90 ? 1.605 -10.511 9.127 1.00 84.31 90 SER A O 1
ATOM 726 N N . ASP A 1 91 ? 3.203 -11.811 10.056 1.00 86.31 91 ASP A N 1
ATOM 727 C CA . ASP A 1 91 ? 3.451 -12.667 8.883 1.00 86.31 91 ASP A CA 1
ATOM 728 C C . ASP A 1 91 ? 3.668 -11.886 7.566 1.00 86.31 91 ASP A C 1
ATOM 730 O O . ASP A 1 91 ? 3.117 -12.214 6.519 1.00 86.31 91 ASP A O 1
ATOM 734 N N . PHE A 1 92 ? 4.463 -10.809 7.626 1.00 83.69 92 PHE A N 1
ATOM 735 C CA . PHE A 1 92 ? 4.763 -9.961 6.469 1.00 83.69 92 PHE A CA 1
ATOM 736 C C . PHE A 1 92 ? 5.987 -10.460 5.687 1.00 83.69 92 PHE A C 1
ATOM 738 O O . PHE A 1 92 ? 7.123 -10.322 6.148 1.00 83.69 92 PHE A O 1
ATOM 745 N N . ASP A 1 93 ? 5.753 -10.963 4.474 1.00 83.69 93 ASP A N 1
ATOM 746 C CA . ASP A 1 93 ? 6.795 -11.424 3.554 1.00 83.69 93 ASP A CA 1
ATOM 747 C C . ASP A 1 93 ? 6.987 -10.466 2.366 1.00 83.69 93 ASP A C 1
ATOM 749 O O . ASP A 1 93 ? 6.034 -10.067 1.696 1.00 83.69 93 ASP A O 1
ATOM 753 N N . VAL A 1 94 ? 8.248 -10.152 2.040 1.00 83.62 94 VAL A N 1
ATOM 754 C CA . VAL A 1 94 ? 8.622 -9.471 0.786 1.00 83.62 94 VAL A CA 1
ATOM 755 C C . VAL A 1 94 ? 9.313 -10.474 -0.127 1.00 83.62 94 VAL A C 1
ATOM 757 O O . VAL A 1 94 ? 10.470 -10.835 0.089 1.00 83.62 94 VAL A O 1
ATOM 760 N N . ILE A 1 95 ? 8.606 -10.915 -1.166 1.00 82.06 95 ILE A N 1
ATOM 761 C CA . ILE A 1 95 ? 9.104 -11.912 -2.116 1.00 82.06 95 ILE A CA 1
ATOM 762 C C . ILE A 1 95 ? 9.516 -11.207 -3.411 1.00 82.06 95 ILE A C 1
ATOM 764 O O . ILE A 1 95 ? 8.706 -10.560 -4.070 1.00 82.06 95 ILE A O 1
ATOM 768 N N . LEU A 1 96 ? 10.790 -11.348 -3.779 1.00 76.94 96 LEU A N 1
ATOM 769 C CA . LEU A 1 96 ? 11.339 -10.892 -5.055 1.00 76.94 96 LEU A CA 1
ATOM 770 C C . LEU A 1 96 ? 11.599 -12.125 -5.927 1.00 76.94 96 LEU A C 1
ATOM 772 O O . LEU A 1 96 ? 12.343 -13.013 -5.511 1.00 76.94 96 LEU A O 1
ATOM 776 N N . THR A 1 97 ? 10.994 -12.181 -7.114 1.00 68.94 97 THR A N 1
ATOM 777 C CA . THR A 1 97 ? 11.140 -13.296 -8.069 1.00 68.94 97 THR A CA 1
ATOM 778 C C . THR A 1 97 ? 11.682 -12.830 -9.404 1.00 68.94 97 THR A C 1
ATOM 780 O O . THR A 1 97 ? 11.180 -11.787 -9.884 1.00 68.94 97 THR A O 1
#

InterPro domains:
  IPR056122 Domain of unknown function DUF7705 [PF24804] (8-96)

Radius of gyration: 17.22 Å; chains: 1; bounding box: 37×39×46 Å

Foldseek 3Di:
DDDPPPPPPPDPPDDDQDPVQVVQFDDNDPPAPPPPHPDDTRGPPVVVVVPDDDDDPPPDDDDDDDDPDDDDDDDWDDDPDDTDDDDDDDDDDDDDD

Secondary structure (DSSP, 8-state):
------------------HHHHTTT---STTTTSTT--------HHHHHHH------TTPPPPPP--------------SS---------S------

pLDDT: mean 74.29, std 12.61, range [35.59, 91.69]